Protein AF-A0A9W4E2B3-F1 (afdb_monomer_lite)

InterPro domains:
  IPR015797 NUDIX hydrolase-like domain superfamily [SSF558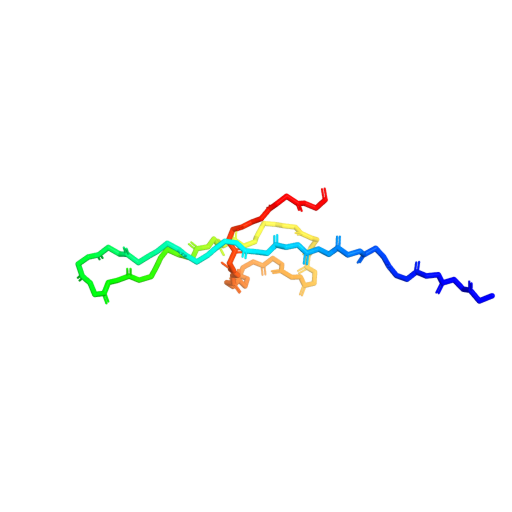11] (4-38)

Structure (mmCIF, N/CA/C/O backbone):
data_AF-A0A9W4E2B3-F1
#
_entry.id   AF-A0A9W4E2B3-F1
#
loop_
_atom_site.group_PDB
_atom_site.id
_atom_site.type_symbol
_atom_site.label_atom_id
_atom_site.label_alt_id
_atom_site.label_comp_id
_atom_site.label_asym_id
_atom_site.label_entity_id
_atom_site.label_seq_id
_atom_site.pdbx_PDB_ins_code
_atom_site.Cartn_x
_atom_site.Cartn_y
_atom_site.Cartn_z
_atom_site.occupancy
_atom_site.B_iso_or_equiv
_atom_site.auth_seq_id
_atom_site.auth_comp_id
_atom_site.auth_asym_id
_atom_site.auth_atom_id
_atom_site.pdbx_PDB_model_num
ATOM 1 N N . MET A 1 1 ? 24.188 15.616 -10.790 1.00 65.50 1 MET A N 1
ATOM 2 C CA . MET A 1 1 ? 23.564 14.762 -9.754 1.00 65.50 1 MET A CA 1
ATOM 3 C C . MET A 1 1 ? 22.072 14.703 -10.041 1.00 65.50 1 MET A C 1
ATOM 5 O O . MET A 1 1 ? 21.451 15.758 -10.043 1.00 65.50 1 MET A O 1
ATOM 9 N N . SER A 1 2 ? 21.503 13.536 -10.356 1.00 80.38 2 SER A N 1
ATOM 10 C CA . SER A 1 2 ? 20.053 13.410 -10.562 1.00 80.38 2 SER A CA 1
ATOM 11 C C . SER A 1 2 ? 19.343 13.373 -9.213 1.00 80.38 2 SER A C 1
ATOM 13 O O . SER A 1 2 ? 19.693 12.559 -8.360 1.00 80.38 2 SER A O 1
ATOM 15 N N . GLN A 1 3 ? 18.360 14.246 -9.018 1.00 85.75 3 GLN A N 1
ATOM 16 C CA . GLN A 1 3 ? 17.467 14.165 -7.867 1.00 85.75 3 GLN A CA 1
ATOM 17 C C . GLN A 1 3 ? 16.411 13.094 -8.147 1.00 85.75 3 GLN A C 1
ATOM 19 O O . GLN A 1 3 ? 15.816 13.080 -9.225 1.00 85.75 3 GLN A O 1
ATOM 24 N N . ALA A 1 4 ? 16.206 12.185 -7.197 1.00 88.81 4 ALA A N 1
ATOM 25 C CA . ALA A 1 4 ? 15.092 11.251 -7.262 1.00 88.81 4 ALA A CA 1
ATOM 26 C C . ALA A 1 4 ? 13.778 12.005 -6.978 1.00 88.81 4 ALA A C 1
ATOM 28 O O . ALA A 1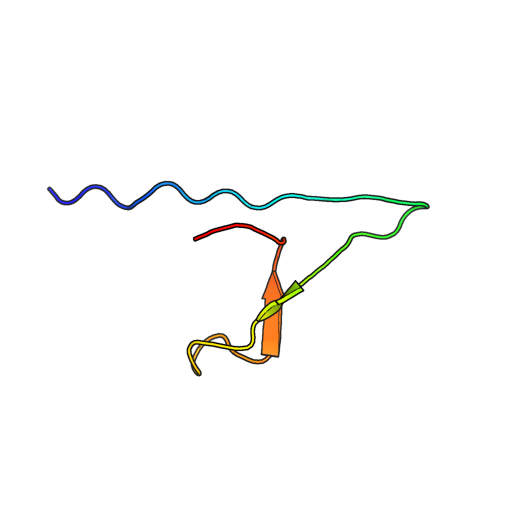 4 ? 13.774 12.899 -6.127 1.00 88.81 4 ALA A O 1
ATOM 29 N N . PRO A 1 5 ? 12.672 11.669 -7.662 1.00 90.94 5 PRO A N 1
ATOM 30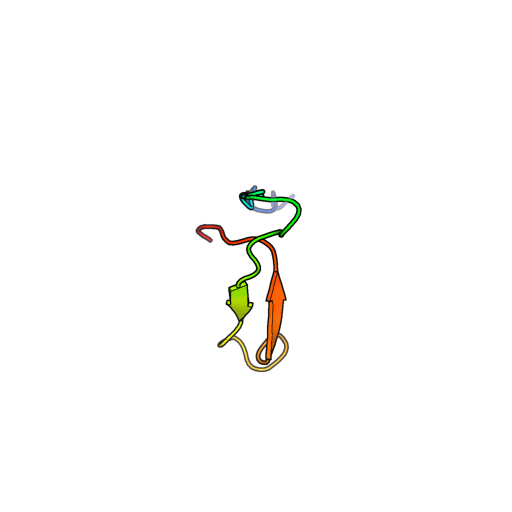 C CA . PRO A 1 5 ? 11.377 12.269 -7.370 1.00 90.94 5 PRO A CA 1
ATOM 31 C C . PRO A 1 5 ? 10.914 11.893 -5.958 1.00 90.94 5 PRO A C 1
ATOM 33 O O . PRO A 1 5 ? 11.068 10.751 -5.519 1.00 90.94 5 PRO A O 1
ATOM 36 N N . LEU A 1 6 ? 10.333 12.864 -5.252 1.00 92.94 6 LEU A N 1
ATOM 37 C CA . LEU A 1 6 ? 9.637 12.617 -3.994 1.00 92.94 6 LEU A CA 1
ATOM 38 C C . LEU A 1 6 ? 8.316 11.899 -4.287 1.00 92.94 6 LEU A C 1
ATOM 40 O O . LEU A 1 6 ? 7.534 12.368 -5.108 1.00 92.94 6 LEU A O 1
ATOM 44 N N . VAL A 1 7 ? 8.052 10.801 -3.581 1.00 93.31 7 VAL A N 1
ATOM 45 C CA . VAL A 1 7 ? 6.803 10.034 -3.685 1.00 93.31 7 VAL A CA 1
ATOM 46 C C . VAL A 1 7 ? 6.173 9.931 -2.300 1.00 93.31 7 VAL A C 1
ATOM 48 O O . VAL A 1 7 ? 6.875 9.693 -1.316 1.00 93.31 7 VAL A O 1
ATOM 51 N N . VAL A 1 8 ? 4.853 10.103 -2.220 1.00 94.88 8 VAL A N 1
ATOM 52 C CA . VAL A 1 8 ? 4.096 10.072 -0.960 1.00 94.88 8 VAL A CA 1
ATOM 53 C C . VAL A 1 8 ? 3.054 8.956 -1.003 1.00 94.88 8 VAL A C 1
ATOM 55 O O . VAL A 1 8 ? 2.321 8.819 -1.980 1.00 94.88 8 VAL A O 1
ATOM 58 N N . GLY A 1 9 ? 2.975 8.175 0.076 1.00 95.56 9 GLY A N 1
ATOM 59 C CA . GLY A 1 9 ? 1.912 7.197 0.310 1.00 95.56 9 GLY A CA 1
ATOM 60 C C . GLY A 1 9 ? 1.003 7.636 1.458 1.00 95.56 9 GLY A C 1
ATOM 61 O O . GLY A 1 9 ? 1.477 8.162 2.465 1.00 95.56 9 GLY A O 1
ATOM 62 N N . GLY A 1 10 ? -0.301 7.416 1.316 1.00 97.00 10 GLY A N 1
ATOM 63 C CA . GLY A 1 10 ? -1.306 7.687 2.339 1.00 97.00 10 GLY A CA 1
ATOM 64 C C . GLY A 1 10 ? -1.588 6.461 3.207 1.00 97.00 10 GLY A C 1
ATOM 65 O O . GLY A 1 10 ? -1.806 5.364 2.698 1.00 97.00 10 GLY A O 1
ATOM 66 N N . ALA A 1 11 ? -1.637 6.651 4.525 1.00 97.69 11 ALA A N 1
ATOM 67 C CA . ALA A 1 11 ? -2.055 5.623 5.474 1.00 97.69 11 ALA A CA 1
ATOM 68 C C . ALA A 1 11 ? -3.466 5.929 5.990 1.00 97.69 11 ALA A C 1
ATOM 70 O O . ALA A 1 11 ? -3.664 6.875 6.751 1.00 97.69 11 ALA A O 1
ATOM 71 N N . VAL A 1 12 ? -4.450 5.122 5.583 1.00 97.69 12 VAL A N 1
ATOM 72 C CA . VAL A 1 12 ? -5.835 5.240 6.060 1.00 97.69 12 VAL A CA 1
ATOM 73 C C . VAL A 1 12 ? -6.102 4.152 7.090 1.00 97.69 12 VAL A C 1
ATOM 75 O O . VAL A 1 12 ? -6.150 2.969 6.750 1.00 97.69 12 VAL A O 1
ATOM 78 N N . LEU A 1 13 ? -6.291 4.565 8.343 1.00 98.38 13 LEU A N 1
ATOM 79 C CA . LEU A 1 13 ? -6.700 3.693 9.439 1.00 98.38 13 LEU A CA 1
ATOM 80 C C . LEU A 1 13 ? -8.193 3.861 9.714 1.00 98.38 13 LEU A C 1
ATOM 82 O O . LEU A 1 13 ? -8.670 4.973 9.929 1.00 98.38 13 LEU A O 1
ATOM 86 N N . SER A 1 14 ? -8.924 2.751 9.742 1.00 98.31 14 SER A N 1
ATOM 87 C CA . SER A 1 14 ? -10.342 2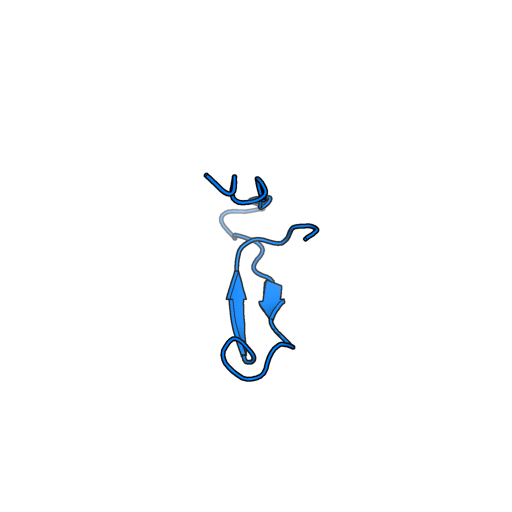.729 10.097 1.00 98.31 14 SER A CA 1
ATOM 88 C C . SER A 1 14 ? 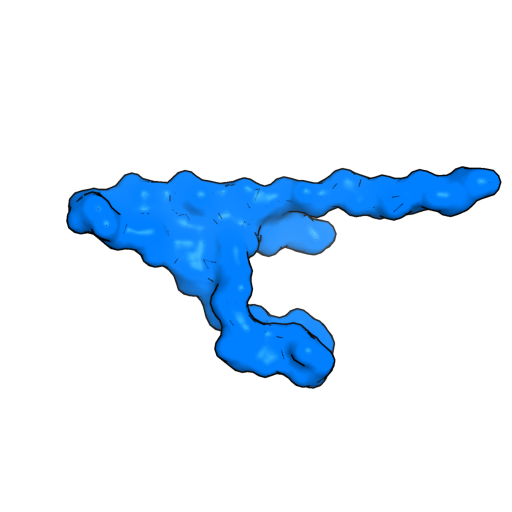-10.656 1.482 10.914 1.00 98.31 14 SER A C 1
ATOM 90 O O . SER A 1 14 ? -10.335 0.369 10.500 1.00 98.31 14 SER A O 1
ATOM 92 N N . ALA A 1 15 ? -11.240 1.671 12.102 1.00 98.12 15 ALA A N 1
ATOM 93 C CA . ALA A 1 15 ? -11.596 0.592 13.030 1.00 98.12 15 ALA A CA 1
ATOM 94 C C . ALA A 1 15 ? -10.454 -0.423 13.283 1.00 98.12 15 ALA A C 1
ATOM 96 O O . ALA A 1 15 ? -10.661 -1.635 13.255 1.00 98.12 15 ALA A O 1
ATOM 97 N N . GLY A 1 16 ? -9.224 0.068 13.475 1.00 98.19 16 GLY A N 1
ATOM 98 C CA . GLY A 1 16 ? -8.044 -0.777 13.705 1.00 98.19 16 GLY A CA 1
ATOM 99 C C . GLY A 1 16 ? -7.518 -1.514 12.465 1.00 98.19 16 GLY A C 1
ATOM 100 O O . GLY A 1 16 ? -6.633 -2.356 12.594 1.00 98.19 16 GLY A O 1
ATOM 101 N N . ARG A 1 17 ? -8.033 -1.213 11.265 1.00 98.06 17 ARG A N 1
ATOM 102 C CA . ARG A 1 17 ? -7.574 -1.779 9.988 1.00 98.06 17 ARG A CA 1
ATOM 103 C C . ARG A 1 17 ? -6.883 -0.716 9.142 1.00 98.06 17 ARG A C 1
ATOM 105 O O . ARG A 1 17 ? -7.342 0.422 9.092 1.00 98.06 17 ARG A O 1
ATOM 112 N N . LEU A 1 18 ? -5.809 -1.105 8.459 1.00 98.25 18 LEU A N 1
ATOM 113 C CA . LEU A 1 18 ? -5.063 -0.261 7.525 1.00 98.25 18 LEU A CA 1
ATOM 114 C C . LEU A 1 18 ? -5.448 -0.601 6.083 1.00 98.25 18 LEU A C 1
ATOM 116 O O . LEU A 1 18 ? -5.426 -1.771 5.696 1.00 98.25 18 LEU A O 1
ATOM 120 N N . LEU A 1 19 ? -5.772 0.418 5.288 1.00 98.12 19 LEU A N 1
ATOM 121 C CA . LEU A 1 19 ? -5.955 0.264 3.847 1.00 98.12 19 LEU A CA 1
ATOM 122 C C . LEU A 1 19 ? -4.603 0.012 3.166 1.00 98.12 19 LEU A C 1
ATOM 124 O O . LEU A 1 19 ? -3.686 0.822 3.286 1.00 98.12 19 LEU A O 1
ATOM 128 N N . ALA A 1 20 ? -4.515 -1.076 2.404 1.00 97.62 20 ALA A N 1
ATOM 129 C CA . ALA A 1 20 ? -3.379 -1.386 1.546 1.00 97.62 20 ALA A CA 1
ATOM 130 C C . ALA A 1 20 ? -3.844 -1.535 0.092 1.00 97.62 20 ALA A C 1
ATOM 132 O O . ALA A 1 20 ? -4.913 -2.092 -0.172 1.00 97.62 20 ALA A O 1
ATOM 133 N N . ALA A 1 21 ? -3.038 -1.055 -0.854 1.00 96.94 21 ALA A N 1
ATOM 134 C CA . ALA A 1 21 ? -3.244 -1.265 -2.283 1.00 96.94 21 ALA A CA 1
ATOM 135 C C . ALA A 1 21 ? -2.386 -2.438 -2.767 1.00 96.94 21 ALA A C 1
ATOM 137 O O . ALA A 1 21 ? -1.224 -2.568 -2.377 1.00 96.94 21 ALA A O 1
ATOM 138 N N . ARG A 1 22 ? -2.946 -3.292 -3.631 1.00 97.50 22 ARG A N 1
ATOM 139 C CA . ARG A 1 22 ? -2.183 -4.343 -4.310 1.00 97.50 22 ARG A CA 1
ATOM 140 C C . ARG A 1 22 ? -1.694 -3.812 -5.650 1.00 97.50 22 ARG A C 1
ATOM 142 O O . ARG A 1 22 ? -2.502 -3.527 -6.532 1.00 97.50 22 ARG A O 1
ATOM 149 N N . ARG A 1 23 ? -0.378 -3.714 -5.813 1.00 96.25 23 ARG A N 1
ATOM 150 C CA . ARG A 1 23 ? 0.245 -3.240 -7.050 1.00 96.25 23 ARG A CA 1
ATOM 151 C C . ARG A 1 23 ? -0.076 -4.190 -8.206 1.00 96.25 23 ARG A C 1
ATOM 153 O O . ARG A 1 23 ? 0.034 -5.407 -8.058 1.00 96.25 23 ARG A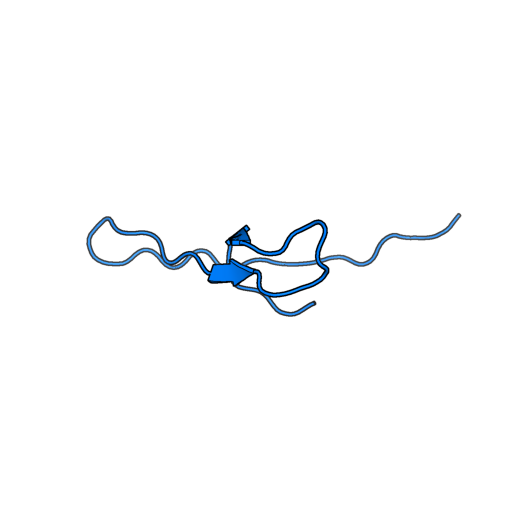 O 1
ATOM 160 N N . THR A 1 24 ? -0.413 -3.653 -9.374 1.00 97.06 24 THR A N 1
ATOM 161 C CA . THR A 1 24 ? -0.659 -4.440 -10.597 1.00 97.06 24 THR A CA 1
ATOM 162 C C . THR A 1 24 ? 0.486 -4.356 -11.613 1.00 97.06 24 THR A C 1
ATOM 164 O O . THR A 1 24 ? 0.632 -5.264 -12.427 1.00 97.06 24 THR A O 1
ATOM 167 N N . ALA A 1 25 ? 1.333 -3.323 -11.544 1.00 94.88 25 ALA A N 1
ATOM 168 C CA . ALA A 1 25 ? 2.488 -3.113 -12.422 1.00 94.88 25 ALA A CA 1
ATOM 169 C C . ALA A 1 25 ? 3.568 -2.232 -11.748 1.00 94.88 25 ALA A C 1
ATOM 171 O O . ALA A 1 25 ? 3.257 -1.520 -10.792 1.00 94.88 25 ALA A O 1
ATOM 172 N N . PRO A 1 26 ? 4.827 -2.223 -12.231 1.00 95.12 26 PRO A N 1
ATOM 173 C CA . PRO A 1 26 ? 5.412 -3.141 -13.217 1.00 95.12 26 PRO A CA 1
ATOM 174 C C . PRO A 1 26 ? 5.523 -4.580 -12.677 1.00 95.12 26 PRO A C 1
ATOM 176 O O . PRO A 1 26 ? 5.366 -4.804 -11.479 1.00 95.12 26 PRO A O 1
ATOM 179 N N . ALA A 1 27 ? 5.824 -5.559 -13.543 1.00 97.50 27 ALA A N 1
ATOM 180 C CA . ALA A 1 27 ? 5.843 -6.991 -13.194 1.00 97.50 27 ALA A CA 1
ATOM 181 C C . ALA A 1 27 ? 6.726 -7.329 -11.977 1.00 97.50 27 ALA A C 1
ATOM 183 O O . ALA A 1 27 ? 6.352 -8.160 -11.157 1.00 97.50 27 ALA A O 1
ATOM 184 N N . ALA A 1 28 ? 7.852 -6.628 -11.802 1.00 97.44 28 ALA A N 1
ATOM 185 C CA . ALA A 1 28 ? 8.742 -6.805 -10.650 1.00 97.44 28 ALA A CA 1
ATOM 186 C C . ALA A 1 28 ? 8.070 -6.509 -9.289 1.00 97.44 28 ALA A C 1
ATOM 188 O O . ALA A 1 28 ? 8.528 -6.988 -8.245 1.00 97.44 28 ALA A O 1
ATOM 189 N N . LEU A 1 29 ? 6.999 -5.711 -9.294 1.00 95.44 29 LEU A N 1
ATOM 190 C CA . LEU A 1 29 ? 6.281 -5.232 -8.111 1.00 95.44 29 LEU A CA 1
ATOM 191 C C . LEU A 1 29 ? 4.823 -5.710 -8.074 1.00 95.44 29 LEU A C 1
ATOM 193 O O . LEU A 1 29 ? 4.177 -5.591 -7.035 1.00 95.44 29 LEU A O 1
ATOM 197 N N . ALA A 1 30 ? 4.313 -6.277 -9.168 1.00 97.62 30 ALA A N 1
ATOM 198 C CA . ALA A 1 30 ? 2.958 -6.793 -9.255 1.00 97.62 30 ALA A CA 1
ATOM 199 C C . ALA A 1 30 ? 2.673 -7.823 -8.149 1.00 97.62 30 ALA A C 1
ATOM 201 O O . ALA A 1 30 ? 3.486 -8.690 -7.829 1.00 97.62 30 ALA A O 1
ATOM 202 N N . GLY A 1 31 ? 1.498 -7.706 -7.544 1.00 97.50 31 GLY A N 1
ATOM 203 C CA . GLY A 1 31 ? 1.034 -8.557 -6.460 1.00 97.50 31 GLY A CA 1
ATOM 204 C C . GLY A 1 31 ? 1.501 -8.152 -5.061 1.00 97.50 31 GLY A C 1
ATOM 205 O O . GLY A 1 31 ? 0.931 -8.674 -4.102 1.00 97.50 31 GLY A O 1
ATOM 206 N N . ARG A 1 32 ? 2.470 -7.232 -4.930 1.00 97.38 32 ARG A N 1
ATOM 207 C CA . ARG A 1 32 ? 2.923 -6.699 -3.634 1.00 97.38 32 ARG A CA 1
ATOM 208 C C . ARG A 1 32 ? 1.918 -5.696 -3.062 1.00 97.38 32 ARG A C 1
ATOM 210 O O . ARG A 1 32 ? 1.121 -5.114 -3.796 1.00 97.38 32 ARG A O 1
ATOM 217 N N . TRP A 1 33 ? 1.988 -5.494 -1.751 1.00 97.38 33 TRP A N 1
ATOM 218 C CA . TRP A 1 33 ? 1.181 -4.518 -1.023 1.00 97.38 33 TRP A CA 1
ATOM 219 C C . TRP A 1 33 ? 1.947 -3.217 -0.801 1.00 97.38 33 TRP A C 1
ATOM 221 O O . TRP A 1 33 ? 3.148 -3.247 -0.534 1.00 97.38 33 TRP A O 1
ATOM 231 N N . GLU A 1 34 ? 1.243 -2.090 -0.868 1.00 97.00 34 GLU A N 1
ATOM 232 C CA . GLU A 1 34 ? 1.787 -0.766 -0.567 1.00 97.00 34 GLU A CA 1
ATOM 233 C C . GLU A 1 34 ? 0.741 0.174 0.037 1.00 97.00 34 GLU A C 1
ATOM 235 O O . GLU A 1 34 ? -0.463 -0.102 0.025 1.00 97.00 34 GLU A O 1
ATOM 240 N N . LEU A 1 35 ? 1.218 1.303 0.562 1.00 97.25 35 LEU A N 1
ATOM 241 C CA . LEU A 1 35 ? 0.349 2.426 0.885 1.00 97.25 35 LEU A CA 1
ATOM 242 C C . LEU A 1 35 ? -0.133 3.074 -0.422 1.00 97.25 35 LEU A C 1
ATOM 244 O O . LEU A 1 35 ? 0.705 3.351 -1.283 1.00 97.25 35 LEU A O 1
ATOM 248 N N . PRO A 1 36 ? -1.443 3.335 -0.583 1.00 95.88 36 PRO A N 1
ATOM 249 C CA . PRO A 1 36 ? -1.957 4.019 -1.763 1.00 95.88 36 PRO A CA 1
ATOM 250 C C . PRO A 1 36 ? -1.312 5.397 -1.934 1.00 95.88 36 PRO A C 1
ATOM 252 O O . PRO A 1 36 ? -1.238 6.175 -0.985 1.00 95.88 36 PRO A O 1
ATOM 255 N N . GLY A 1 37 ? -0.885 5.724 -3.146 1.00 90.69 37 GLY A N 1
ATOM 256 C CA . GLY A 1 37 ? -0.306 7.018 -3.489 1.00 90.69 37 GLY A CA 1
ATOM 257 C C . GLY A 1 37 ? -0.407 7.269 -4.986 1.00 90.69 37 GLY A C 1
ATOM 258 O O . GLY A 1 37 ? -0.737 6.363 -5.752 1.00 90.69 37 GLY A O 1
ATOM 259 N N . VAL A 1 38 ? -0.133 8.502 -5.396 1.00 75.94 38 VAL A N 1
ATOM 260 C CA . VAL A 1 38 ? 0.071 8.834 -6.809 1.00 75.94 38 VAL A CA 1
ATOM 261 C C . VAL A 1 38 ? 1.573 8.871 -7.073 1.00 75.94 38 VAL A C 1
ATOM 263 O O . VAL A 1 38 ? 2.333 9.409 -6.265 1.00 75.94 38 VAL A O 1
ATOM 266 N N . HIS A 1 39 ? 1.990 8.214 -8.152 1.00 69.12 39 HIS A N 1
ATOM 267 C CA . HIS A 1 39 ? 3.348 8.311 -8.682 1.00 69.12 39 HIS A CA 1
ATOM 268 C C . HIS A 1 39 ? 3.510 9.611 -9.466 1.00 69.12 39 HIS A C 1
ATOM 270 O O . HIS A 1 39 ? 2.521 10.007 -10.127 1.00 69.12 39 HIS A O 1
#

Radius of gyration: 12.75 Å; chains: 1; bounding box: 35×23×27 Å

pLDDT: mean 93.57, std 7.79, range [65.5, 98.38]

Sequence (39 aa):
MSQAPLVVGGAVLSAGRLLAARRTAPAALAGRWELPGVH

Organism: NCBI:txid1436133

Foldseek 3Di:
DDDDDDWDFDWDDDPNDTDWDQDCDDPVRHRHIDGDTDD

Secondary structure (DSSP, 8-state):
-PPPPP------EETTEE--EEP--STTTTT-EE-----